Protein AF-A0A962CAL7-F1 (afdb_monomer)

Sequence (132 aa):
MLEWIAHHPAAAIFGMFVGFAVLEFLRGRFRSAQASSEDAPLEVSITLLFAALIYPGIVLVVGFLATHYTPGLAGSLAGLPTWAMIALLLVGDDLTQYAWHRASHSPLLWPLHRAHHSAPHMGIRVVYRNNF

Solvent-accessible surface area (backbone atoms only — not comparable to full-atom values): 7584 Å² total; per-residue (Å²): 109,71,68,58,39,74,78,34,50,68,61,50,51,51,50,50,54,52,50,51,49,51,53,33,46,79,68,67,57,70,62,49,93,70,54,58,88,62,52,61,63,49,51,52,51,35,51,48,46,38,66,72,44,51,54,52,48,50,54,52,52,52,49,51,50,38,62,72,78,44,52,89,56,68,69,72,68,72,81,55,56,69,70,55,54,50,48,45,44,65,50,54,50,48,46,49,52,50,50,48,55,58,52,28,72,33,88,86,37,26,72,36,38,47,52,40,75,64,50,67,56,94,51,87,68,46,84,66,33,53,44,132

Mean predicted aligned error: 4.54 Å

pLDDT: mean 91.1, std 4.73, range [70.5, 98.0]

Secondary structure (DSSP, 8-state):
-HHHHHH-HHHHHHHHHHHHHHHHHHTT-SS-TT--TTHHHHHHHHHHHIIIIIHHHHHHHHHHHHHHH-GGGTTTTTTS-HHHHHHHIIIIIHHHHHHHHHHHTSTTTHHHHHHHHT-SS--TTGGG----

Structure (mmCIF, N/CA/C/O backbone):
data_AF-A0A962CAL7-F1
#
_entry.id   AF-A0A962CAL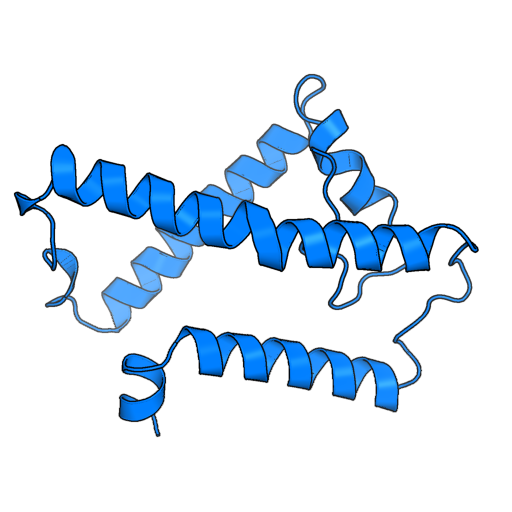7-F1
#
loop_
_atom_site.group_PDB
_atom_site.id
_atom_site.type_symbol
_atom_site.label_atom_id
_atom_site.label_alt_id
_atom_site.label_comp_id
_atom_site.label_asym_id
_atom_site.label_entity_id
_atom_site.label_seq_id
_atom_site.pdbx_PDB_ins_code
_atom_site.Cartn_x
_atom_site.Cartn_y
_atom_site.Cartn_z
_atom_site.occupancy
_atom_site.B_iso_or_equiv
_atom_site.auth_seq_id
_atom_site.auth_comp_id
_atom_site.auth_asym_id
_atom_site.auth_atom_id
_atom_site.pdbx_PDB_model_num
ATOM 1 N N . MET A 1 1 ? -20.585 -16.316 -3.013 1.00 73.25 1 MET A N 1
ATOM 2 C CA . MET A 1 1 ? -19.380 -15.622 -3.533 1.00 73.25 1 MET A CA 1
ATOM 3 C C . MET A 1 1 ? -18.834 -14.614 -2.528 1.00 73.25 1 MET A C 1
ATOM 5 O O . MET A 1 1 ? -17.710 -14.797 -2.094 1.00 73.25 1 MET A O 1
ATOM 9 N N . LEU A 1 2 ? -19.611 -13.605 -2.111 1.00 80.44 2 LEU A N 1
ATOM 10 C CA . LEU A 1 2 ? -19.155 -12.597 -1.136 1.00 80.44 2 LEU A CA 1
ATOM 11 C C . LEU A 1 2 ? -18.758 -13.194 0.224 1.00 80.44 2 LEU A C 1
ATOM 13 O O . LEU A 1 2 ? -17.722 -12.838 0.766 1.00 80.44 2 LEU A O 1
ATOM 17 N N . GLU A 1 3 ? -19.525 -14.162 0.723 1.00 85.88 3 GLU A N 1
ATOM 18 C CA . GLU A 1 3 ? -19.211 -14.889 1.962 1.00 85.88 3 GLU A CA 1
ATOM 19 C C . GLU A 1 3 ? -17.873 -15.642 1.880 1.00 85.88 3 GLU A C 1
ATOM 21 O O . GLU A 1 3 ? -17.046 -15.563 2.783 1.00 85.88 3 GLU A O 1
ATOM 26 N N . TRP A 1 4 ? -17.597 -16.297 0.747 1.00 91.81 4 TRP A N 1
ATOM 27 C CA . TRP A 1 4 ? -16.309 -16.958 0.534 1.00 91.81 4 TRP A CA 1
ATOM 28 C C . TRP A 1 4 ? -15.149 -15.957 0.563 1.00 91.81 4 TRP A C 1
ATOM 30 O O . TRP A 1 4 ? -14.141 -16.232 1.207 1.00 91.81 4 TRP A O 1
ATOM 40 N N . ILE A 1 5 ? -15.306 -14.792 -0.078 1.00 86.12 5 ILE A N 1
ATOM 41 C CA . ILE A 1 5 ? -14.298 -13.719 -0.071 1.00 86.12 5 ILE A CA 1
ATOM 42 C C . ILE A 1 5 ? -14.064 -13.213 1.355 1.00 86.12 5 ILE A C 1
ATOM 44 O O . ILE A 1 5 ? -12.916 -13.036 1.748 1.00 86.12 5 ILE A O 1
ATOM 48 N N . ALA A 1 6 ? -15.127 -13.031 2.143 1.00 80.81 6 ALA A N 1
ATOM 49 C CA . ALA A 1 6 ? -15.023 -12.583 3.530 1.00 80.81 6 ALA A CA 1
ATOM 50 C C . ALA A 1 6 ? -14.222 -13.561 4.410 1.00 80.81 6 ALA A C 1
ATOM 52 O O . ALA A 1 6 ? -13.484 -13.128 5.291 1.00 80.81 6 ALA A O 1
ATOM 53 N N . HIS A 1 7 ? -14.314 -14.867 4.141 1.00 87.31 7 HIS A N 1
ATOM 54 C CA . HIS A 1 7 ? -13.549 -15.895 4.856 1.00 87.31 7 HIS A CA 1
ATOM 55 C C . HIS A 1 7 ? -12.169 -16.194 4.249 1.00 87.31 7 HIS A C 1
ATOM 57 O O . HIS A 1 7 ? -11.324 -16.776 4.925 1.00 87.31 7 HIS A O 1
ATOM 63 N N . HIS A 1 8 ? -11.912 -15.783 3.004 1.00 89.19 8 HIS A N 1
ATOM 64 C CA . HIS A 1 8 ? -10.655 -16.043 2.292 1.00 89.19 8 HIS A CA 1
ATOM 65 C C . HIS A 1 8 ? -10.097 -14.785 1.597 1.00 89.19 8 HIS A C 1
ATOM 67 O O . HIS A 1 8 ? -9.759 -14.836 0.407 1.00 89.19 8 HIS A O 1
ATOM 73 N N . PRO A 1 9 ? -9.951 -13.645 2.301 1.00 86.00 9 PRO A N 1
ATOM 74 C CA . PRO A 1 9 ? -9.561 -12.382 1.673 1.00 86.00 9 PRO A CA 1
ATOM 75 C C . PRO A 1 9 ? -8.182 -12.467 1.005 1.00 86.00 9 PRO A C 1
ATOM 77 O O . PRO A 1 9 ? -7.999 -11.958 -0.097 1.00 86.00 9 PRO A O 1
ATOM 80 N N . ALA A 1 10 ? -7.234 -13.193 1.606 1.00 84.81 10 ALA A N 1
ATOM 81 C CA . ALA A 1 10 ? -5.908 -13.406 1.027 1.00 84.81 10 ALA A CA 1
ATOM 82 C C . ALA A 1 10 ? -5.962 -14.146 -0.323 1.00 84.81 10 ALA A C 1
ATOM 84 O O . ALA A 1 10 ? -5.253 -13.776 -1.256 1.00 84.81 10 ALA A O 1
ATOM 85 N N . ALA A 1 11 ? -6.833 -15.153 -0.457 1.00 89.56 11 ALA A N 1
ATOM 86 C CA . ALA A 1 11 ? -6.999 -15.890 -1.708 1.00 89.56 11 ALA A CA 1
ATOM 87 C C . ALA A 1 11 ? -7.647 -15.018 -2.794 1.00 89.56 11 ALA A C 1
ATOM 89 O O . ALA A 1 11 ? -7.231 -15.068 -3.952 1.00 89.56 11 ALA A O 1
ATOM 90 N N . ALA A 1 12 ? -8.621 -14.180 -2.421 1.00 90.88 12 ALA A N 1
ATOM 91 C CA . ALA A 1 12 ? -9.235 -13.219 -3.334 1.00 90.88 12 ALA A CA 1
ATOM 92 C C . ALA A 1 12 ? -8.215 -12.182 -3.842 1.00 90.88 12 ALA A C 1
ATOM 94 O O . ALA A 1 12 ? -8.118 -11.950 -5.047 1.00 90.88 12 ALA A O 1
ATOM 95 N N . ILE A 1 13 ? -7.407 -11.615 -2.940 1.00 88.25 13 ILE A N 1
ATOM 96 C CA . ILE A 1 13 ? -6.342 -10.660 -3.277 1.00 88.25 13 ILE A CA 1
ATOM 97 C C . ILE A 1 13 ? -5.286 -11.324 -4.169 1.00 88.25 13 ILE A C 1
ATOM 99 O O . ILE A 1 13 ? -4.922 -10.772 -5.206 1.00 88.25 13 ILE A O 1
ATOM 103 N N . PHE A 1 14 ? -4.830 -12.530 -3.823 1.00 88.19 14 PHE A N 1
ATOM 104 C CA . PHE A 1 14 ? -3.878 -13.281 -4.643 1.00 88.19 14 PHE A CA 1
ATOM 105 C C . PHE A 1 14 ? -4.419 -13.535 -6.056 1.00 88.19 14 PHE A C 1
ATOM 107 O O . PHE A 1 14 ? -3.731 -13.264 -7.040 1.00 88.19 14 PHE A O 1
ATOM 114 N N . GLY A 1 15 ? -5.673 -13.982 -6.168 1.00 93.25 15 GLY A N 1
ATOM 115 C CA . GLY A 1 15 ? -6.340 -14.184 -7.454 1.00 93.25 15 GLY A CA 1
ATOM 116 C C . GLY A 1 15 ? -6.418 -12.904 -8.289 1.00 93.25 15 GLY A C 1
ATOM 117 O O . GLY A 1 15 ? -6.185 -12.949 -9.495 1.00 93.25 15 GLY A O 1
ATOM 118 N N . MET A 1 16 ? -6.668 -11.754 -7.656 1.00 92.50 16 MET A N 1
ATOM 119 C CA . MET A 1 16 ? -6.649 -10.446 -8.315 1.00 92.50 16 MET A CA 1
ATOM 120 C C . MET A 1 16 ? -5.260 -10.110 -8.882 1.00 92.50 16 MET A C 1
ATOM 122 O O . MET A 1 16 ? -5.157 -9.750 -10.056 1.00 92.50 16 MET A O 1
ATOM 126 N N . PHE A 1 17 ? -4.190 -10.272 -8.096 1.00 89.94 17 PHE A N 1
ATOM 127 C CA . PHE A 1 17 ? -2.815 -10.040 -8.563 1.00 89.94 17 PHE A CA 1
ATOM 128 C C . PHE A 1 17 ? -2.433 -10.969 -9.721 1.00 89.94 17 PHE A C 1
ATOM 130 O O . PHE A 1 17 ? -1.896 -10.504 -10.728 1.00 89.94 17 PHE A O 1
ATOM 137 N N . VAL A 1 18 ? -2.754 -12.264 -9.617 1.00 92.38 18 VAL A N 1
ATOM 138 C CA . VAL A 1 18 ? -2.523 -13.239 -10.695 1.00 92.38 18 VAL A CA 1
ATOM 139 C C . VAL A 1 18 ? -3.317 -12.862 -11.944 1.00 92.38 18 VAL A C 1
ATOM 141 O O . VAL A 1 18 ? -2.766 -12.877 -13.041 1.00 92.38 18 VAL A O 1
ATOM 144 N N . GLY A 1 19 ? -4.582 -12.468 -11.791 1.00 95.69 19 GLY A N 1
ATOM 145 C CA . GLY A 1 19 ? -5.429 -12.022 -12.894 1.00 95.69 19 GLY A CA 1
ATOM 146 C C . GLY A 1 19 ? -4.820 -10.841 -13.649 1.00 95.69 19 GLY A C 1
ATOM 147 O O . GLY A 1 19 ? -4.678 -10.903 -14.870 1.00 95.69 19 GLY A O 1
ATOM 148 N N . PHE A 1 20 ? -4.387 -9.794 -12.941 1.00 93.50 20 PHE A N 1
ATOM 149 C CA . PHE A 1 20 ? -3.724 -8.649 -13.571 1.00 93.50 20 PHE A CA 1
ATOM 150 C C . PHE A 1 20 ? -2.387 -9.021 -14.216 1.00 93.50 20 PHE A C 1
ATOM 152 O O . PHE A 1 20 ? -2.126 -8.588 -15.336 1.00 93.50 20 PHE A O 1
ATOM 159 N N . ALA A 1 21 ? -1.578 -9.870 -13.57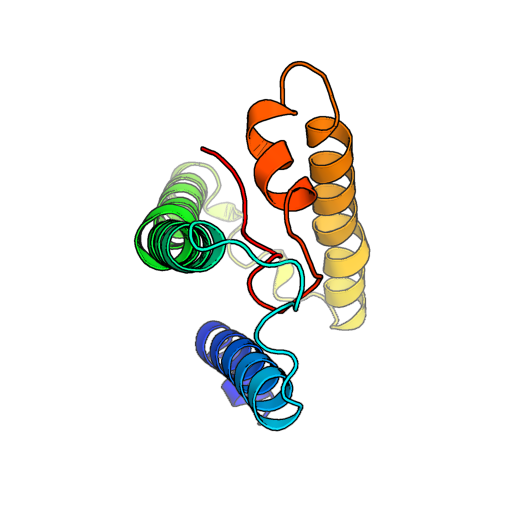7 1.00 91.50 21 ALA A N 1
ATOM 160 C CA . ALA A 1 21 ? -0.321 -10.349 -14.149 1.00 91.50 21 ALA A CA 1
ATOM 161 C C . ALA A 1 21 ? -0.538 -11.129 -15.458 1.00 91.50 21 ALA A C 1
ATOM 163 O O . ALA A 1 21 ? 0.160 -10.891 -16.445 1.00 91.50 21 ALA A O 1
ATOM 164 N N . VAL A 1 22 ? -1.538 -12.018 -15.497 1.00 95.31 22 VAL A N 1
ATOM 165 C CA . VAL A 1 22 ? -1.924 -12.760 -16.706 1.00 95.31 22 VAL A CA 1
ATOM 166 C C . VAL A 1 22 ? -2.418 -11.805 -17.789 1.00 95.31 22 VAL A C 1
ATOM 168 O O . VAL A 1 22 ? -1.993 -11.919 -18.935 1.00 95.31 22 VAL A O 1
ATOM 171 N N . LEU A 1 23 ? -3.267 -10.830 -17.454 1.00 95.75 23 LEU A N 1
ATOM 172 C CA . LEU A 1 23 ? -3.745 -9.838 -18.421 1.00 95.75 23 LEU A CA 1
ATOM 173 C C . LEU A 1 23 ? -2.599 -8.998 -19.002 1.00 95.75 23 LEU A C 1
ATOM 175 O O . LEU A 1 23 ? -2.564 -8.763 -20.210 1.00 95.75 23 LEU A O 1
ATOM 179 N N . GLU A 1 24 ? -1.652 -8.569 -18.170 1.00 93.75 24 GLU A N 1
ATOM 180 C CA . GLU A 1 24 ? -0.467 -7.818 -18.591 1.00 93.75 24 GLU A CA 1
ATOM 181 C C . GLU A 1 24 ? 0.424 -8.655 -19.527 1.00 93.75 24 GLU A C 1
ATOM 183 O O . GLU A 1 24 ? 0.886 -8.155 -20.557 1.00 93.75 24 GLU A O 1
ATOM 188 N N . PHE A 1 25 ? 0.588 -9.948 -19.229 1.00 93.06 25 PHE A N 1
ATOM 189 C CA . PHE A 1 25 ? 1.290 -10.911 -20.079 1.00 93.06 25 PHE A CA 1
ATOM 190 C C . PHE A 1 25 ? 0.594 -11.133 -21.425 1.00 93.06 25 PHE A C 1
ATOM 192 O O . PHE A 1 25 ? 1.222 -10.963 -22.469 1.00 93.06 25 PHE A O 1
ATOM 199 N N . LEU A 1 26 ? -0.708 -11.430 -21.424 1.00 96.25 26 LEU A N 1
ATOM 200 C CA . LEU A 1 26 ? -1.494 -11.652 -22.644 1.00 96.25 26 LEU A CA 1
ATOM 201 C C . LEU A 1 26 ? -1.544 -10.409 -23.546 1.00 96.25 26 LEU A C 1
ATOM 203 O O . LEU A 1 26 ? -1.676 -10.528 -24.760 1.00 96.25 26 LEU A O 1
ATOM 207 N N . ARG A 1 27 ? -1.416 -9.209 -22.969 1.00 94.62 27 ARG A N 1
ATOM 208 C CA . ARG A 1 27 ? -1.327 -7.936 -23.704 1.00 94.62 27 ARG A CA 1
ATOM 209 C C . ARG A 1 27 ? 0.086 -7.612 -24.200 1.00 94.62 27 ARG A C 1
ATOM 211 O O . ARG A 1 27 ? 0.263 -6.557 -24.805 1.00 94.62 27 ARG A O 1
ATOM 218 N N . GLY A 1 28 ? 1.079 -8.460 -23.924 1.00 90.69 28 GLY A N 1
ATOM 219 C CA . GLY A 1 28 ? 2.480 -8.223 -24.277 1.00 90.69 28 GLY A CA 1
ATOM 220 C C . GLY A 1 28 ? 3.109 -7.039 -23.536 1.00 90.69 28 GLY A C 1
ATOM 221 O O . GLY A 1 28 ? 4.090 -6.480 -24.010 1.00 90.69 28 GLY A O 1
ATOM 222 N N . ARG A 1 29 ? 2.539 -6.627 -22.394 1.00 88.56 29 ARG A N 1
ATOM 223 C CA . ARG A 1 29 ? 2.982 -5.458 -21.608 1.00 88.56 29 ARG A CA 1
ATOM 224 C C . ARG A 1 29 ? 3.817 -5.818 -20.385 1.00 88.56 29 ARG A C 1
ATOM 226 O O . ARG A 1 29 ? 4.250 -4.926 -19.672 1.00 88.56 29 ARG A O 1
ATOM 233 N N . PHE A 1 30 ? 4.064 -7.109 -20.170 1.00 85.88 30 PHE A N 1
ATOM 234 C CA . PHE A 1 30 ? 4.758 -7.609 -18.983 1.00 85.88 30 PHE A CA 1
ATOM 235 C C . PHE A 1 30 ? 6.221 -7.155 -18.882 1.00 85.88 30 PHE A C 1
ATOM 237 O O . PHE A 1 30 ? 6.811 -7.215 -17.805 1.00 85.88 30 PHE A O 1
ATOM 244 N N . ARG A 1 31 ? 6.826 -6.730 -19.998 1.00 84.44 31 ARG A N 1
ATOM 245 C CA . ARG A 1 31 ? 8.173 -6.151 -20.044 1.00 84.44 31 ARG A CA 1
ATOM 246 C C . ARG A 1 31 ? 8.155 -4.857 -20.846 1.00 84.44 31 ARG A C 1
ATOM 248 O O . ARG A 1 31 ? 7.501 -4.773 -21.883 1.00 84.44 31 ARG A O 1
ATOM 255 N N . SER A 1 32 ? 8.918 -3.880 -20.371 1.00 85.81 32 SER A N 1
ATOM 256 C CA . SER A 1 32 ? 9.157 -2.616 -21.064 1.00 85.81 32 SER A CA 1
ATOM 257 C C . SER A 1 32 ? 10.259 -2.743 -22.110 1.00 85.81 32 SER A C 1
ATOM 259 O O . SER A 1 32 ? 11.232 -3.465 -21.896 1.00 85.81 32 SER A O 1
ATOM 261 N N . ALA A 1 33 ? 10.157 -1.976 -23.198 1.00 87.31 33 ALA A N 1
ATOM 262 C CA . ALA A 1 33 ? 11.256 -1.809 -24.150 1.00 87.31 33 ALA A CA 1
ATOM 263 C C . ALA A 1 33 ? 12.453 -1.062 -23.531 1.00 87.31 33 ALA A C 1
ATOM 265 O O . ALA A 1 33 ? 13.574 -1.195 -24.007 1.00 87.31 33 ALA A O 1
ATOM 266 N N . GLN A 1 34 ? 12.217 -0.294 -22.464 1.00 89.00 34 GLN A N 1
ATOM 267 C CA . GLN A 1 34 ? 13.238 0.434 -21.711 1.00 89.00 34 GLN A CA 1
ATOM 268 C C . GLN A 1 34 ? 13.822 -0.386 -20.546 1.00 89.00 34 GLN A C 1
ATOM 270 O O . GLN A 1 34 ? 14.636 0.139 -19.792 1.00 89.00 34 GLN A O 1
ATOM 275 N N . ALA A 1 35 ? 13.399 -1.644 -20.364 1.00 87.75 35 ALA A N 1
ATOM 276 C CA . ALA A 1 35 ? 13.900 -2.482 -19.279 1.00 87.75 35 ALA A CA 1
ATOM 277 C C . ALA A 1 35 ? 15.347 -2.929 -19.516 1.00 87.75 35 ALA A C 1
ATOM 279 O O . ALA A 1 35 ? 15.721 -3.317 -20.625 1.00 87.75 35 ALA A O 1
ATOM 280 N N . SER A 1 36 ? 16.142 -2.927 -18.450 1.00 88.75 36 SER A N 1
ATOM 281 C CA . SER A 1 36 ? 17.500 -3.460 -18.440 1.00 88.75 36 SER A CA 1
ATOM 282 C C . SER A 1 36 ? 17.510 -4.949 -18.070 1.00 88.75 36 SER A C 1
ATOM 284 O O . SER A 1 36 ? 16.500 -5.542 -17.674 1.00 88.75 36 SER A O 1
ATOM 286 N N . SER A 1 37 ? 18.681 -5.582 -18.176 1.00 88.25 37 SER A N 1
ATOM 287 C CA . SER A 1 37 ? 18.894 -6.947 -17.681 1.00 88.25 37 SER A CA 1
ATOM 288 C C . SER A 1 37 ? 18.779 -7.065 -16.158 1.00 88.25 37 SER A C 1
ATOM 290 O O . SER A 1 37 ? 18.571 -8.167 -15.656 1.00 88.25 37 SER A O 1
ATOM 292 N N . GLU A 1 38 ? 18.903 -5.955 -15.427 1.00 88.00 38 GLU A N 1
ATOM 293 C CA . GLU A 1 38 ? 18.861 -5.916 -13.961 1.00 88.00 38 GLU A CA 1
ATOM 294 C C . GLU A 1 38 ? 17.430 -5.842 -13.413 1.00 88.00 38 GLU A C 1
ATOM 296 O O . GLU A 1 38 ? 17.180 -6.278 -12.291 1.00 88.00 38 GLU A O 1
ATOM 301 N N . ASP A 1 39 ? 16.467 -5.353 -14.202 1.00 87.94 39 ASP A N 1
ATOM 302 C CA . ASP A 1 39 ? 15.090 -5.159 -13.735 1.00 87.94 39 ASP A CA 1
ATOM 303 C C . ASP A 1 39 ? 14.406 -6.474 -13.350 1.00 87.94 39 ASP A C 1
ATOM 305 O O . ASP A 1 39 ? 13.786 -6.562 -12.296 1.00 87.94 39 ASP A O 1
ATOM 309 N N . ALA A 1 40 ? 14.540 -7.519 -14.170 1.00 86.94 40 ALA A N 1
ATOM 310 C CA . ALA A 1 40 ? 13.881 -8.798 -13.913 1.00 86.94 40 ALA A CA 1
ATOM 311 C C . ALA A 1 40 ? 14.357 -9.489 -12.614 1.00 86.94 40 ALA A C 1
ATOM 313 O O . ALA A 1 40 ? 13.502 -9.836 -11.794 1.00 86.94 40 ALA A O 1
ATOM 314 N N . PRO A 1 41 ? 15.671 -9.693 -12.370 1.00 89.12 41 PRO A N 1
ATOM 315 C CA . PRO A 1 41 ? 16.127 -10.285 -11.113 1.00 89.12 41 PRO A CA 1
ATOM 316 C C . PRO A 1 41 ? 15.810 -9.398 -9.902 1.00 89.12 41 PRO A C 1
ATOM 318 O O . PRO A 1 41 ? 15.472 -9.933 -8.844 1.00 89.12 41 PRO A O 1
ATOM 321 N N . LEU A 1 42 ? 15.855 -8.068 -10.045 1.00 88.62 42 LEU A N 1
ATOM 322 C CA . LEU A 1 42 ? 15.478 -7.135 -8.982 1.00 88.62 42 LEU A CA 1
ATOM 323 C C . LEU A 1 42 ? 13.991 -7.259 -8.621 1.00 88.62 42 LEU A C 1
ATOM 325 O O . LEU A 1 42 ? 13.652 -7.412 -7.449 1.00 88.62 42 LEU A O 1
ATOM 329 N N . GLU A 1 43 ? 13.107 -7.244 -9.619 1.00 89.06 43 GLU A N 1
ATOM 330 C CA . GLU A 1 43 ? 11.660 -7.383 -9.434 1.00 89.06 43 GLU A CA 1
ATOM 331 C C . GLU A 1 43 ? 11.305 -8.723 -8.785 1.00 89.06 43 GLU A C 1
ATOM 333 O O . GLU A 1 43 ? 10.503 -8.752 -7.851 1.00 89.06 43 GLU A O 1
ATOM 338 N N . VAL A 1 44 ? 11.928 -9.825 -9.218 1.00 87.94 44 VAL A N 1
ATOM 339 C CA . VAL A 1 44 ? 11.734 -11.149 -8.603 1.00 87.94 44 VAL A CA 1
ATOM 340 C C . VAL A 1 44 ? 12.207 -11.150 -7.151 1.00 87.94 44 VAL A C 1
ATOM 342 O O . VAL A 1 44 ? 11.461 -11.579 -6.273 1.00 87.94 44 VAL A O 1
ATOM 345 N N . SER A 1 45 ? 13.409 -10.638 -6.883 1.00 90.12 45 SER A N 1
ATOM 346 C CA . SER A 1 45 ? 13.992 -10.630 -5.536 1.00 90.12 45 SER A CA 1
ATOM 347 C C . SER A 1 45 ? 13.151 -9.812 -4.559 1.00 90.12 45 SER A C 1
ATOM 349 O O . SER A 1 45 ? 12.830 -10.297 -3.477 1.00 90.12 45 SER A O 1
ATOM 351 N N . ILE A 1 46 ? 12.728 -8.606 -4.952 1.00 89.50 46 ILE A N 1
ATOM 352 C CA . ILE A 1 46 ? 11.886 -7.746 -4.113 1.00 89.50 46 ILE A CA 1
ATOM 353 C C . ILE A 1 46 ? 10.496 -8.359 -3.920 1.00 89.50 46 ILE A C 1
ATOM 355 O O . ILE A 1 46 ? 9.984 -8.358 -2.803 1.00 89.50 46 ILE A O 1
ATOM 359 N N . THR A 1 47 ? 9.896 -8.928 -4.970 1.00 86.69 47 THR A N 1
ATOM 360 C CA . THR A 1 47 ? 8.582 -9.584 -4.860 1.00 86.69 47 THR A CA 1
ATOM 361 C C . THR A 1 47 ? 8.638 -10.764 -3.890 1.00 86.69 47 THR A C 1
ATOM 363 O O . THR A 1 47 ? 7.758 -10.902 -3.042 1.00 86.69 47 THR A O 1
ATOM 366 N N . LEU A 1 48 ? 9.682 -11.594 -3.972 1.00 88.44 48 LEU A N 1
ATOM 367 C CA . LEU A 1 48 ? 9.879 -12.721 -3.060 1.00 88.44 48 LEU A CA 1
ATOM 368 C C . LEU A 1 48 ? 10.160 -12.253 -1.632 1.00 88.44 48 LEU A C 1
ATOM 370 O O . LEU A 1 48 ? 9.554 -12.779 -0.704 1.00 88.44 48 LEU A O 1
ATOM 374 N N . LEU A 1 49 ? 11.019 -11.250 -1.444 1.00 89.75 49 LEU A N 1
ATOM 375 C CA . LEU A 1 49 ? 11.285 -10.662 -0.131 1.00 89.75 49 LEU A CA 1
ATOM 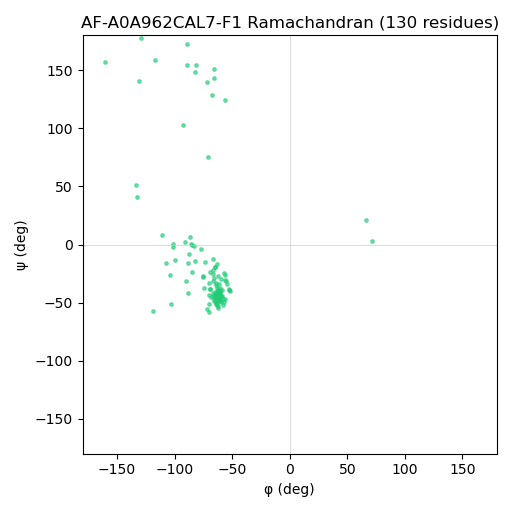376 C C . LEU A 1 49 ? 10.000 -10.112 0.500 1.00 89.75 49 LEU A C 1
ATOM 378 O O . LEU A 1 49 ? 9.722 -10.362 1.673 1.00 89.75 49 LEU A O 1
ATOM 382 N N . PHE A 1 50 ? 9.186 -9.410 -0.288 1.00 87.06 50 PHE A N 1
ATOM 383 C CA . PHE A 1 50 ? 7.907 -8.890 0.168 1.00 87.06 50 PHE A CA 1
ATOM 384 C C . PHE A 1 50 ? 6.947 -10.016 0.568 1.00 87.06 50 PHE A C 1
ATOM 386 O O . PHE A 1 50 ? 6.439 -10.020 1.689 1.00 87.06 50 PHE A O 1
ATOM 393 N N . ALA A 1 51 ? 6.732 -10.989 -0.320 1.00 85.75 51 ALA A N 1
ATOM 394 C CA . ALA A 1 51 ? 5.763 -12.061 -0.115 1.00 85.75 51 ALA A CA 1
ATOM 395 C C . ALA A 1 51 ? 6.173 -13.050 0.988 1.00 85.75 51 ALA A C 1
ATOM 397 O O . ALA A 1 51 ? 5.315 -13.518 1.733 1.00 85.75 51 ALA A O 1
ATOM 398 N N . ALA A 1 52 ? 7.462 -13.377 1.093 1.00 89.88 52 ALA A N 1
ATOM 399 C CA . ALA A 1 52 ? 7.958 -14.394 2.016 1.00 89.88 52 ALA A CA 1
ATOM 400 C C . ALA A 1 52 ? 8.335 -13.834 3.392 1.00 89.88 52 ALA A C 1
ATOM 402 O O . ALA A 1 52 ? 8.209 -14.552 4.381 1.00 89.88 52 ALA A O 1
ATOM 403 N N . LEU A 1 53 ? 8.801 -12.581 3.467 1.00 91.31 53 LEU A N 1
ATOM 404 C CA . LEU A 1 53 ? 9.324 -12.014 4.711 1.00 91.31 53 LEU A CA 1
ATOM 405 C C . LEU A 1 53 ? 8.536 -10.800 5.188 1.00 91.31 53 LEU A C 1
ATOM 407 O O . LEU A 1 53 ? 8.033 -10.814 6.307 1.00 91.31 53 LEU A O 1
ATOM 411 N N . ILE A 1 54 ? 8.418 -9.753 4.372 1.00 90.38 54 ILE A N 1
ATOM 412 C CA . ILE A 1 54 ? 7.898 -8.468 4.862 1.00 90.38 54 ILE A CA 1
ATOM 413 C C . ILE A 1 54 ? 6.412 -8.552 5.178 1.00 90.38 54 ILE A C 1
ATOM 415 O O . ILE A 1 54 ? 6.012 -8.200 6.284 1.00 90.38 54 ILE A O 1
ATOM 419 N N . TYR A 1 55 ? 5.590 -9.045 4.252 1.00 87.81 55 TYR A N 1
ATOM 420 C CA . TYR A 1 55 ? 4.152 -9.137 4.482 1.00 87.81 55 TYR A CA 1
ATOM 421 C C . TYR A 1 55 ? 3.809 -10.099 5.636 1.00 87.81 55 TYR A C 1
ATOM 423 O O . TYR A 1 55 ? 3.132 -9.663 6.572 1.00 87.81 55 TYR A O 1
ATOM 431 N N . PRO A 1 56 ? 4.321 -11.349 5.675 1.00 90.88 56 PRO A N 1
ATOM 432 C CA . PRO A 1 56 ? 4.096 -12.231 6.820 1.00 90.88 56 PRO A CA 1
ATOM 433 C C . PRO A 1 56 ? 4.653 -11.656 8.125 1.00 90.88 56 PRO A C 1
ATOM 435 O O . PRO A 1 56 ? 3.995 -11.739 9.158 1.00 90.88 56 PRO A O 1
ATOM 438 N N . GLY A 1 57 ? 5.833 -11.031 8.084 1.00 95.69 57 GLY A N 1
ATOM 439 C CA . GLY A 1 57 ? 6.458 -10.395 9.240 1.00 95.69 57 GLY A CA 1
ATOM 440 C C . GLY A 1 57 ? 5.596 -9.280 9.826 1.00 95.69 57 GLY A C 1
ATOM 441 O O . GLY A 1 57 ? 5.370 -9.264 11.033 1.00 95.69 57 GLY A O 1
ATOM 442 N N . ILE A 1 58 ? 5.042 -8.402 8.985 1.00 93.19 58 ILE A N 1
ATOM 443 C CA . ILE A 1 58 ? 4.103 -7.358 9.417 1.00 93.19 58 ILE A CA 1
ATOM 444 C C . ILE A 1 58 ? 2.865 -7.988 10.057 1.00 93.19 58 ILE A C 1
ATOM 446 O O . ILE A 1 58 ? 2.496 -7.591 11.159 1.00 93.19 58 ILE A O 1
ATOM 450 N N . VAL A 1 59 ? 2.245 -8.988 9.419 1.00 92.81 59 VAL A N 1
ATOM 451 C CA . VAL A 1 59 ? 1.044 -9.653 9.959 1.00 92.81 59 VAL A CA 1
ATOM 452 C C . VAL A 1 59 ? 1.326 -10.293 11.321 1.00 92.81 59 VAL A C 1
ATOM 454 O O . VAL A 1 59 ? 0.540 -10.122 12.252 1.00 92.81 59 VAL A O 1
ATOM 457 N N . LEU A 1 60 ? 2.458 -10.986 11.465 1.00 96.12 60 LEU A N 1
ATOM 458 C CA . LEU A 1 60 ? 2.856 -11.627 12.719 1.00 96.12 60 LEU A CA 1
ATOM 459 C C . LEU A 1 60 ? 3.151 -10.605 13.818 1.00 96.12 60 LEU A C 1
ATOM 461 O O . LEU A 1 60 ? 2.654 -10.754 14.931 1.00 96.12 60 LEU A O 1
ATOM 465 N N . VAL A 1 61 ? 3.928 -9.562 13.516 1.00 97.56 61 VAL A N 1
ATOM 466 C CA . VAL A 1 61 ? 4.290 -8.524 14.491 1.00 97.56 61 VAL A CA 1
ATOM 467 C C . VAL A 1 61 ? 3.057 -7.734 14.917 1.00 97.56 61 VAL A C 1
ATOM 469 O O . VAL A 1 61 ? 2.817 -7.588 16.112 1.00 97.56 61 VAL A O 1
ATOM 472 N N . VAL A 1 62 ? 2.239 -7.265 13.972 1.00 95.19 62 VAL A N 1
ATOM 473 C CA . VAL A 1 62 ? 1.007 -6.525 14.284 1.00 95.19 62 VAL A CA 1
ATOM 474 C C . VAL A 1 62 ? 0.033 -7.406 15.063 1.00 95.19 62 VAL A C 1
ATOM 476 O O . VAL A 1 62 ? -0.523 -6.949 16.059 1.00 95.19 62 VAL A O 1
ATOM 479 N N . GLY A 1 63 ? -0.133 -8.674 14.675 1.00 94.75 63 GLY A N 1
ATOM 480 C CA . GLY A 1 63 ? -0.963 -9.632 15.405 1.00 94.75 63 GLY A CA 1
ATOM 481 C C . GLY A 1 63 ? -0.478 -9.850 16.839 1.00 94.75 63 GLY A C 1
ATOM 482 O O . GLY A 1 63 ? -1.263 -9.748 17.783 1.00 94.75 63 GLY A O 1
ATOM 483 N N . PHE A 1 64 ? 0.823 -10.074 17.027 1.00 97.31 64 PHE A N 1
ATOM 484 C CA . PHE A 1 64 ? 1.433 -10.201 18.351 1.00 97.31 64 PHE A CA 1
ATOM 485 C C . PHE A 1 64 ? 1.187 -8.953 19.209 1.00 97.31 64 PHE A C 1
ATOM 487 O O . PHE A 1 64 ? 0.660 -9.058 20.315 1.00 97.31 64 PHE A O 1
ATOM 494 N N . LEU A 1 65 ? 1.493 -7.763 18.684 1.00 97.75 65 LEU A N 1
ATOM 495 C CA . LEU A 1 65 ? 1.306 -6.509 19.411 1.00 97.75 65 LEU A CA 1
ATOM 496 C C . LEU A 1 65 ? -0.169 -6.272 19.764 1.00 97.75 65 LEU A C 1
ATOM 498 O O . LEU A 1 65 ? -0.472 -5.917 20.900 1.00 97.75 65 LEU A O 1
ATOM 502 N N . ALA A 1 66 ? -1.091 -6.510 18.830 1.00 96.38 66 ALA A N 1
ATOM 503 C CA . ALA A 1 66 ? -2.520 -6.314 19.059 1.00 96.38 66 ALA A CA 1
ATOM 504 C C . ALA A 1 66 ? -3.068 -7.268 20.130 1.00 96.38 66 ALA A C 1
ATOM 506 O O . ALA A 1 66 ? -3.780 -6.845 21.037 1.00 96.38 66 ALA A O 1
ATOM 507 N N . THR A 1 67 ? -2.698 -8.550 20.069 1.00 96.62 67 THR A N 1
ATOM 508 C CA . THR A 1 67 ? -3.146 -9.544 21.060 1.00 96.62 67 THR A CA 1
ATOM 509 C C . THR A 1 67 ? -2.585 -9.288 22.458 1.00 96.62 67 THR A C 1
ATOM 511 O O . THR A 1 67 ? -3.264 -9.585 23.438 1.00 96.62 67 THR A O 1
ATOM 514 N N . HIS A 1 68 ? -1.382 -8.719 22.570 1.00 97.62 68 HIS A N 1
ATOM 515 C CA . HIS A 1 68 ? -0.748 -8.479 23.864 1.00 97.62 68 HIS A CA 1
ATOM 516 C C . HIS A 1 68 ? -1.123 -7.125 24.483 1.00 97.62 68 HIS A C 1
ATOM 518 O O . HIS A 1 68 ? -1.380 -7.050 25.682 1.00 97.62 68 HIS A O 1
ATOM 524 N N . TYR A 1 69 ? -1.176 -6.059 23.680 1.00 98.00 69 TYR A N 1
ATOM 525 C CA . TYR A 1 69 ? -1.339 -4.690 24.180 1.00 98.00 69 TYR A CA 1
ATOM 526 C C . TYR A 1 69 ? -2.744 -4.119 23.992 1.00 98.00 69 TYR A C 1
ATOM 528 O O . TYR A 1 69 ? -3.151 -3.250 24.762 1.00 98.00 69 TYR A O 1
ATOM 536 N N . THR A 1 70 ? -3.504 -4.584 22.999 1.00 97.00 70 THR A N 1
ATOM 537 C CA . THR A 1 70 ? -4.856 -4.076 22.713 1.00 97.00 70 THR A CA 1
ATOM 538 C C . THR A 1 70 ? -5.915 -5.173 22.508 1.00 97.00 70 THR A C 1
ATOM 540 O O . THR A 1 70 ? -6.810 -5.003 21.675 1.00 97.00 70 THR A O 1
ATOM 543 N N . PRO A 1 71 ? -5.923 -6.274 23.294 1.00 96.44 71 PRO A N 1
ATOM 544 C CA . PRO A 1 71 ? -6.849 -7.389 23.068 1.00 96.44 71 PRO A CA 1
ATOM 545 C C . PRO A 1 71 ? -8.327 -6.978 23.153 1.00 96.44 71 PRO A C 1
ATOM 547 O O . PRO A 1 71 ? -9.163 -7.536 22.448 1.00 96.44 71 PRO A O 1
ATOM 550 N N . GLY A 1 72 ? -8.655 -5.962 23.961 1.00 97.19 72 GLY A N 1
ATOM 551 C CA . GLY A 1 72 ? -10.019 -5.438 24.094 1.00 97.19 72 GLY A CA 1
ATOM 552 C C . GLY A 1 72 ? -10.572 -4.743 22.843 1.00 97.19 72 GLY A C 1
ATOM 553 O O . GLY A 1 72 ? -11.773 -4.501 22.775 1.00 97.19 72 GLY A O 1
ATOM 554 N N . LEU A 1 73 ? -9.732 -4.431 21.847 1.00 95.81 73 LEU A N 1
ATOM 555 C CA . LEU A 1 73 ? -10.171 -3.850 20.572 1.00 95.81 73 LEU A CA 1
ATOM 556 C C . LEU A 1 73 ? -10.554 -4.909 19.529 1.00 95.81 73 LEU A C 1
ATOM 558 O O . LEU A 1 73 ? -11.072 -4.549 18.466 1.00 95.81 73 LEU A O 1
ATOM 562 N N . ALA A 1 74 ? -10.312 -6.195 19.798 1.00 94.25 74 ALA A N 1
ATOM 563 C CA . ALA A 1 74 ? -10.626 -7.270 18.867 1.00 94.25 74 ALA A CA 1
ATOM 564 C C . ALA A 1 74 ? -12.117 -7.248 18.483 1.00 94.25 74 ALA A C 1
ATOM 566 O O . ALA A 1 74 ? -12.999 -7.261 19.337 1.00 94.25 74 ALA A O 1
ATOM 567 N N . GLY A 1 75 ? -12.401 -7.179 17.180 1.00 93.00 75 GLY A N 1
ATOM 568 C CA . GLY A 1 75 ? -13.771 -7.152 16.655 1.00 93.00 75 GLY A CA 1
ATOM 569 C C . GLY A 1 75 ? -14.550 -5.849 16.889 1.00 93.00 75 GLY A C 1
ATOM 570 O O . GLY A 1 75 ? -15.701 -5.770 16.471 1.00 93.00 75 GLY A O 1
ATOM 571 N N . SER A 1 76 ? -13.946 -4.808 17.477 1.00 94.94 76 SER A N 1
ATOM 572 C CA . SER A 1 76 ? -14.620 -3.528 17.783 1.00 94.94 76 SER A CA 1
ATOM 573 C C . SER A 1 76 ? -15.244 -2.826 16.567 1.00 94.94 76 SER A C 1
ATOM 575 O O . SER A 1 76 ? -16.207 -2.079 16.715 1.00 94.94 76 SER A O 1
ATOM 577 N N . LEU A 1 77 ? -14.736 -3.097 15.360 1.00 92.50 77 LEU A N 1
ATOM 578 C CA . LEU A 1 77 ? -15.239 -2.534 14.101 1.00 92.50 77 LEU A CA 1
ATOM 579 C C . LEU A 1 77 ? -16.136 -3.502 13.308 1.00 92.50 77 LEU A C 1
ATOM 581 O O . LEU A 1 77 ? -16.655 -3.129 12.258 1.00 92.50 77 LEU A O 1
ATOM 585 N N . ALA A 1 78 ? -16.342 -4.735 13.784 1.00 92.12 78 ALA A N 1
ATOM 586 C CA . ALA A 1 78 ? -17.045 -5.781 13.032 1.00 92.12 78 ALA A CA 1
ATOM 587 C C . ALA A 1 78 ? -18.536 -5.473 12.806 1.00 92.12 78 ALA A C 1
ATOM 589 O O . ALA A 1 78 ? -19.119 -5.950 11.838 1.00 92.12 78 ALA A O 1
ATOM 590 N N . GLY A 1 79 ? -19.143 -4.665 13.682 1.00 94.38 79 GLY A N 1
ATOM 591 C CA . GLY A 1 79 ? -20.547 -4.254 13.581 1.00 94.38 79 GLY A CA 1
ATOM 592 C C . GLY A 1 79 ? -20.798 -3.030 12.695 1.00 94.38 79 GLY A C 1
ATOM 593 O O . GLY A 1 79 ? -21.942 -2.586 12.599 1.00 94.38 79 GLY A O 1
ATOM 594 N N . LEU A 1 80 ? -19.762 -2.444 12.083 1.00 95.56 80 LEU A N 1
ATOM 595 C CA . LEU A 1 80 ? -19.943 -1.274 11.227 1.00 95.56 80 LEU A CA 1
ATOM 596 C C . LEU A 1 80 ? -20.755 -1.620 9.968 1.00 95.56 80 LEU A C 1
ATOM 598 O O . LEU A 1 80 ? -20.569 -2.686 9.379 1.00 95.56 80 LEU A O 1
ATOM 602 N N . PRO A 1 81 ? -21.626 -0.712 9.491 1.00 95.69 81 PRO A N 1
ATOM 603 C CA . PRO A 1 81 ? -22.251 -0.892 8.191 1.00 95.69 81 PRO A CA 1
ATOM 604 C C . PRO A 1 81 ? -21.190 -0.818 7.084 1.00 95.69 81 PRO A C 1
ATOM 606 O O . PRO A 1 81 ? -20.197 -0.096 7.200 1.00 95.69 81 PRO A O 1
ATOM 609 N N . THR A 1 82 ? -21.420 -1.514 5.969 1.00 90.44 82 THR A N 1
ATOM 610 C CA . THR A 1 82 ? -20.447 -1.635 4.867 1.00 90.44 82 THR A CA 1
ATOM 611 C C . THR A 1 82 ? -19.934 -0.286 4.359 1.00 90.44 82 THR A C 1
ATOM 613 O O . THR A 1 82 ? -18.745 -0.149 4.088 1.00 90.44 82 THR A O 1
ATOM 616 N N . TRP A 1 83 ? -20.790 0.737 4.275 1.00 95.06 83 TRP A N 1
ATOM 617 C CA . TRP A 1 83 ? -20.373 2.069 3.824 1.00 95.06 83 TRP A CA 1
ATOM 618 C C . TRP A 1 83 ? -19.356 2.725 4.771 1.00 95.06 83 TRP A C 1
ATOM 620 O O . TRP A 1 83 ? -18.464 3.430 4.306 1.00 95.06 83 TRP A O 1
ATOM 630 N N . ALA A 1 84 ? -19.442 2.467 6.081 1.00 95.38 84 ALA A N 1
ATOM 631 C CA . ALA A 1 84 ? -18.498 2.996 7.061 1.00 95.38 84 ALA A CA 1
ATOM 632 C C . ALA A 1 84 ? -17.157 2.257 6.988 1.00 95.38 84 ALA A C 1
ATOM 634 O O . ALA A 1 84 ? -16.109 2.888 7.076 1.00 95.38 84 ALA A O 1
ATOM 635 N N . MET A 1 85 ? -17.176 0.942 6.747 1.00 93.19 85 MET A N 1
ATOM 636 C CA . MET A 1 85 ? -15.956 0.173 6.470 1.00 93.19 85 MET A CA 1
ATOM 637 C C . MET A 1 85 ? -15.254 0.669 5.196 1.00 93.19 85 MET A C 1
ATOM 639 O O . MET A 1 85 ? -14.038 0.830 5.193 1.00 93.19 85 MET A O 1
ATOM 643 N N . ILE A 1 86 ? -16.014 0.980 4.137 1.00 91.94 86 ILE A N 1
ATOM 644 C CA . ILE A 1 86 ? -15.472 1.579 2.906 1.00 91.94 86 ILE A CA 1
ATOM 645 C C . ILE A 1 86 ? -14.890 2.968 3.187 1.00 91.94 86 ILE A C 1
ATOM 647 O O . ILE A 1 86 ? -13.794 3.269 2.731 1.00 91.94 86 ILE A O 1
ATOM 651 N N . ALA A 1 87 ? -15.578 3.814 3.956 1.00 94.12 87 ALA A N 1
ATOM 652 C CA . ALA A 1 87 ? -15.046 5.124 4.325 1.00 94.12 87 ALA A CA 1
ATOM 653 C C . ALA A 1 87 ? -13.751 5.007 5.149 1.00 94.12 87 ALA A C 1
ATOM 655 O O . ALA A 1 87 ? -12.811 5.760 4.912 1.00 94.12 87 ALA A O 1
ATOM 656 N N . LEU A 1 88 ? -13.667 4.042 6.072 1.00 94.38 88 LEU A N 1
ATOM 657 C CA . LEU A 1 88 ? -12.438 3.757 6.818 1.00 94.38 88 LEU A CA 1
ATOM 658 C C . LEU A 1 88 ? -11.301 3.288 5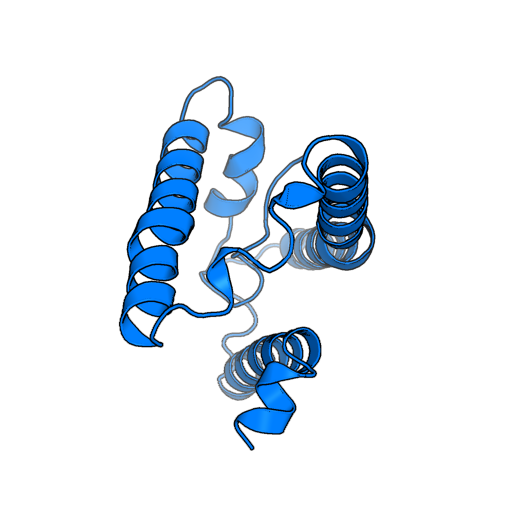.909 1.00 94.38 88 LEU A C 1
ATOM 660 O O . LEU A 1 88 ? -10.167 3.693 6.136 1.00 94.38 88 LEU A O 1
ATOM 664 N N . LEU A 1 89 ? -11.585 2.494 4.876 1.00 91.19 89 LEU A N 1
ATOM 665 C CA . LEU A 1 89 ? -10.594 2.135 3.860 1.00 91.19 89 LEU A CA 1
ATOM 666 C C . LEU A 1 89 ? -10.108 3.391 3.110 1.00 91.19 89 LEU A C 1
ATOM 668 O O . LEU A 1 89 ? -8.925 3.700 3.125 1.00 91.19 89 LEU A O 1
ATOM 672 N N . LEU A 1 90 ? -11.025 4.173 2.536 1.00 91.31 90 LEU A N 1
ATOM 673 C CA . LEU A 1 90 ? -10.690 5.340 1.704 1.00 91.31 90 LEU A CA 1
ATOM 674 C C . LEU A 1 90 ? -10.070 6.517 2.470 1.00 91.31 90 LEU A C 1
ATOM 676 O O . LEU A 1 90 ? -9.432 7.381 1.876 1.00 91.31 90 LEU A O 1
ATOM 680 N N . VAL A 1 91 ? -10.309 6.620 3.774 1.00 92.94 91 VAL A N 1
ATOM 681 C CA . VAL A 1 91 ? -9.747 7.699 4.595 1.00 92.94 91 VAL A CA 1
ATOM 682 C C . VAL A 1 91 ? -8.579 7.181 5.413 1.00 92.94 91 VAL A C 1
ATOM 684 O O . VAL A 1 91 ? -7.515 7.782 5.399 1.00 92.94 91 VAL A O 1
ATOM 687 N N . GLY A 1 92 ? -8.761 6.081 6.136 1.00 92.12 92 GLY A N 1
ATOM 688 C CA . GLY A 1 92 ? -7.728 5.527 7.001 1.00 92.12 92 GLY A CA 1
ATOM 689 C C . GLY A 1 92 ? -6.583 4.923 6.200 1.00 92.12 92 GLY A C 1
ATOM 690 O O . GLY A 1 92 ? -5.444 5.357 6.357 1.00 92.12 92 GLY A O 1
ATOM 691 N N . ASP A 1 93 ? -6.875 3.953 5.336 1.00 90.19 93 ASP A N 1
ATOM 692 C CA . ASP A 1 93 ? -5.840 3.223 4.595 1.00 90.19 93 ASP A CA 1
ATOM 693 C C . ASP A 1 93 ? -5.214 4.107 3.505 1.00 90.19 93 ASP A C 1
ATOM 695 O O . ASP A 1 93 ? -4.014 4.390 3.547 1.00 90.19 93 ASP A O 1
ATOM 699 N N . ASP A 1 94 ? -6.040 4.665 2.616 1.00 92.94 94 ASP A N 1
ATOM 700 C CA . ASP A 1 94 ? -5.581 5.468 1.474 1.00 92.94 94 ASP A CA 1
ATOM 701 C C . ASP A 1 94 ? -4.803 6.724 1.905 1.00 92.94 94 ASP A C 1
ATOM 703 O O . ASP A 1 94 ? -3.738 7.009 1.347 1.00 92.94 94 ASP A O 1
ATOM 707 N N . LEU A 1 95 ? -5.270 7.490 2.908 1.00 94.50 95 LEU A N 1
ATOM 708 C CA . LEU A 1 95 ? -4.514 8.673 3.353 1.00 94.50 95 LEU A CA 1
ATOM 709 C C . LEU A 1 95 ? -3.228 8.285 4.077 1.00 94.50 95 LEU A C 1
ATOM 711 O O . LEU A 1 95 ? -2.239 9.009 3.948 1.00 94.50 95 LEU A O 1
ATOM 715 N N . THR A 1 96 ? -3.203 7.164 4.805 1.00 93.56 96 THR A N 1
ATOM 716 C CA . THR A 1 96 ? -1.965 6.672 5.428 1.00 93.56 96 THR A CA 1
ATOM 717 C C . THR A 1 96 ? -0.959 6.275 4.355 1.00 93.56 96 THR A C 1
ATOM 719 O O . THR A 1 96 ? 0.205 6.674 4.429 1.00 93.56 96 THR A O 1
ATOM 722 N N . GLN A 1 97 ? -1.402 5.579 3.306 1.00 91.81 97 GLN A N 1
ATOM 723 C CA . GLN A 1 97 ? -0.552 5.224 2.174 1.00 91.81 97 GLN A CA 1
ATOM 724 C C . GLN A 1 97 ? -0.063 6.465 1.417 1.00 91.81 97 GLN A C 1
ATOM 726 O O . GLN A 1 97 ? 1.120 6.563 1.085 1.00 91.81 97 GLN A O 1
ATOM 731 N N . TYR A 1 98 ? -0.937 7.444 1.184 1.00 94.44 98 TYR A N 1
ATOM 732 C CA . TYR A 1 98 ? -0.576 8.717 0.563 1.00 94.44 98 TYR A CA 1
ATOM 733 C C . TYR A 1 98 ? 0.444 9.497 1.400 1.00 94.44 98 TYR A C 1
ATOM 735 O O . TYR A 1 98 ? 1.441 9.993 0.868 1.00 94.44 98 TYR A O 1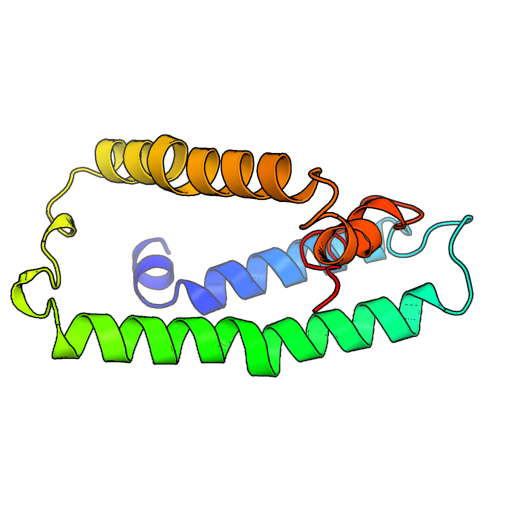
ATOM 743 N N . ALA A 1 99 ? 0.226 9.593 2.712 1.00 95.81 99 ALA A N 1
ATOM 744 C CA . ALA A 1 99 ? 1.141 10.259 3.628 1.00 95.81 99 ALA A CA 1
ATOM 745 C C . ALA A 1 99 ? 2.500 9.553 3.662 1.00 95.81 99 ALA A C 1
ATOM 747 O O . ALA A 1 99 ? 3.527 10.227 3.583 1.00 95.81 99 ALA A O 1
ATOM 748 N N . TRP A 1 100 ? 2.513 8.216 3.703 1.00 94.19 100 TRP A N 1
ATOM 74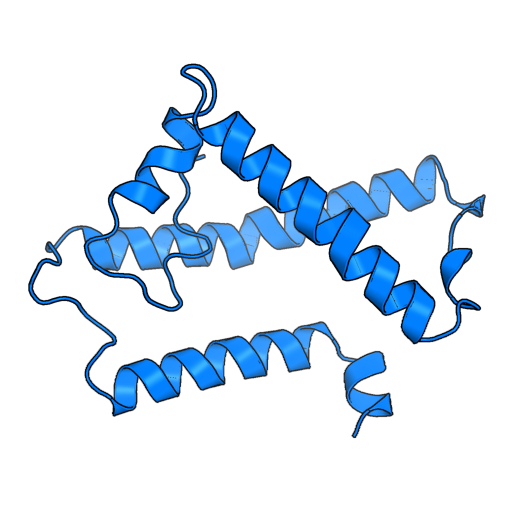9 C CA . TRP A 1 100 ? 3.740 7.426 3.622 1.00 94.19 100 TRP A CA 1
ATOM 750 C C . TRP A 1 100 ? 4.485 7.687 2.316 1.00 94.19 100 TRP A C 1
ATOM 752 O O . TRP A 1 100 ? 5.656 8.045 2.353 1.00 94.19 100 TRP A O 1
ATOM 762 N N . HIS A 1 101 ? 3.802 7.626 1.171 1.00 94.00 101 HIS A N 1
ATOM 763 C CA . HIS A 1 101 ? 4.400 7.936 -0.126 1.00 94.00 101 HIS A CA 1
ATOM 764 C C . HIS A 1 101 ? 5.009 9.347 -0.128 1.00 94.00 101 HIS A C 1
ATOM 766 O O . HIS A 1 101 ? 6.167 9.522 -0.503 1.00 94.00 101 HIS A O 1
ATOM 772 N N . ARG A 1 102 ? 4.294 10.365 0.364 1.00 96.44 102 ARG A N 1
ATOM 773 C CA . ARG A 1 102 ? 4.853 11.722 0.480 1.00 96.44 102 ARG A CA 1
ATOM 774 C C . ARG A 1 102 ? 6.072 11.788 1.394 1.00 96.44 102 ARG A C 1
ATOM 776 O O . ARG A 1 102 ? 7.051 12.439 1.039 1.00 96.44 102 ARG A O 1
ATOM 783 N N . ALA A 1 103 ? 6.028 11.133 2.550 1.00 97.00 103 ALA A N 1
ATOM 784 C CA . ALA A 1 103 ? 7.155 11.081 3.473 1.00 97.00 103 ALA A CA 1
ATOM 785 C C . ALA A 1 103 ? 8.366 10.392 2.827 1.00 97.00 103 ALA A C 1
ATOM 787 O O . ALA A 1 103 ? 9.496 10.857 2.979 1.00 97.00 103 ALA A O 1
ATOM 788 N N . SER A 1 104 ? 8.132 9.348 2.034 1.00 96.00 104 SER A N 1
ATOM 789 C CA . SER A 1 104 ? 9.137 8.637 1.248 1.00 96.00 104 SER A CA 1
ATOM 790 C C . SER A 1 104 ? 9.817 9.489 0.171 1.00 96.00 104 SER A C 1
ATOM 792 O O . SER A 1 104 ? 10.895 9.125 -0.281 1.00 96.00 104 SER A O 1
ATOM 794 N N . HIS A 1 105 ? 9.256 10.641 -0.204 1.00 96.50 105 HIS A N 1
ATOM 795 C CA . HIS A 1 105 ? 9.916 11.641 -1.060 1.00 96.50 105 HIS A CA 1
ATOM 796 C C . HIS A 1 105 ? 10.785 12.646 -0.287 1.00 96.50 105 HIS A C 1
ATOM 798 O O . HIS A 1 105 ? 11.305 13.598 -0.866 1.00 96.50 105 HIS A O 1
ATOM 804 N N . SER A 1 106 ? 10.968 12.461 1.021 1.00 97.44 106 SER A N 1
ATOM 805 C CA . SER A 1 106 ? 11.930 13.242 1.806 1.00 97.44 106 SER A CA 1
ATOM 806 C C . SER A 1 106 ? 13.360 12.700 1.651 1.00 97.44 106 SER A C 1
ATOM 808 O O . SER A 1 106 ? 13.530 11.502 1.427 1.00 97.44 106 SER A O 1
ATOM 810 N N . PRO A 1 107 ? 14.413 13.521 1.844 1.00 96.88 107 PRO A N 1
ATOM 811 C CA . PR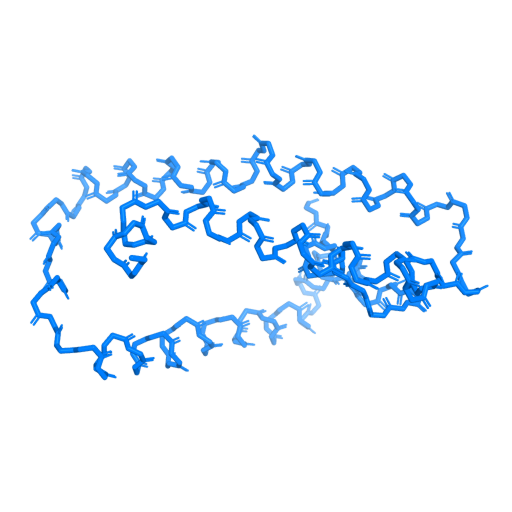O A 1 107 ? 15.802 13.066 1.717 1.00 96.88 107 PRO A CA 1
ATOM 812 C C . PRO A 1 107 ? 16.156 11.851 2.586 1.00 96.88 107 PRO A C 1
ATOM 814 O O . PRO A 1 107 ? 16.949 11.012 2.169 1.00 96.88 107 PRO A O 1
ATOM 817 N N . LEU A 1 108 ? 15.554 11.746 3.777 1.00 96.12 108 LEU A N 1
ATOM 818 C CA . LEU A 1 108 ? 15.794 10.643 4.707 1.00 96.12 108 LEU A CA 1
ATOM 819 C C . LEU A 1 108 ? 15.216 9.318 4.196 1.00 96.12 108 LEU A C 1
ATOM 821 O O . LEU A 1 108 ? 15.861 8.281 4.313 1.00 96.12 108 LEU A O 1
ATOM 825 N N . LEU A 1 109 ? 13.998 9.351 3.652 1.00 95.69 109 LEU A N 1
ATOM 826 C CA . LEU A 1 109 ? 13.252 8.145 3.281 1.00 95.69 109 LEU A CA 1
ATOM 827 C C . LEU A 1 109 ? 13.333 7.820 1.784 1.00 95.69 109 LEU A C 1
ATOM 829 O O . LEU A 1 109 ? 13.026 6.697 1.387 1.00 95.69 109 LEU A O 1
ATOM 833 N N . TRP A 1 110 ? 13.810 8.751 0.956 1.00 95.38 110 TRP A N 1
ATOM 834 C CA . TRP A 1 110 ? 14.009 8.556 -0.479 1.00 95.38 110 TRP A CA 1
ATOM 835 C C . TRP A 1 110 ? 14.816 7.304 -0.840 1.00 95.38 110 TRP A C 1
ATOM 837 O O . TRP A 1 110 ? 14.425 6.613 -1.787 1.00 95.38 110 TRP A O 1
ATOM 847 N N . PRO A 1 111 ? 15.887 6.930 -0.107 1.00 94.25 111 PRO A N 1
ATOM 848 C CA . PRO A 1 111 ? 16.605 5.696 -0.389 1.00 94.25 111 PRO A CA 1
ATOM 849 C C . PRO A 1 111 ? 15.715 4.452 -0.394 1.00 94.25 111 PRO A C 1
ATOM 851 O O . PRO A 1 111 ? 15.984 3.570 -1.200 1.00 94.25 111 PRO A O 1
ATOM 854 N N . LEU A 1 112 ? 14.643 4.411 0.409 1.00 90.25 112 LEU A N 1
ATOM 855 C CA . LEU A 1 112 ? 13.681 3.302 0.470 1.00 90.25 112 LEU A CA 1
ATOM 856 C C . LEU A 1 112 ? 12.726 3.283 -0.734 1.00 90.25 112 LEU A C 1
ATOM 858 O O . LEU A 1 112 ? 12.252 2.232 -1.151 1.00 90.25 112 LEU A O 1
ATOM 862 N N . HIS A 1 113 ? 12.460 4.441 -1.336 1.00 93.12 113 HIS A N 1
ATOM 863 C CA . HIS A 1 113 ? 11.424 4.597 -2.358 1.00 93.12 113 HIS A CA 1
ATOM 864 C C . HIS A 1 113 ? 11.962 4.790 -3.777 1.00 93.12 113 HIS A C 1
ATOM 866 O O . HIS A 1 113 ? 11.255 4.572 -4.756 1.00 93.12 113 HIS A O 1
ATOM 872 N N . ARG A 1 114 ? 13.243 5.129 -3.930 1.00 92.25 114 ARG A N 1
ATOM 873 C CA . ARG A 1 114 ? 13.867 5.361 -5.241 1.00 92.25 114 ARG A CA 1
ATOM 874 C C . ARG A 1 114 ? 13.754 4.178 -6.211 1.00 92.25 114 ARG A C 1
ATOM 876 O O . ARG A 1 114 ? 13.705 4.415 -7.411 1.00 92.25 114 ARG A O 1
ATOM 883 N N . ALA A 1 115 ? 13.713 2.931 -5.725 1.00 90.56 115 ALA A N 1
ATOM 884 C CA . ALA A 1 115 ? 13.553 1.755 -6.588 1.00 90.56 115 ALA A CA 1
ATOM 885 C C . ALA A 1 115 ? 12.187 1.715 -7.280 1.00 90.56 115 ALA A C 1
ATOM 887 O O . ALA A 1 115 ? 12.089 1.218 -8.400 1.00 90.56 115 ALA A O 1
ATOM 888 N N . HIS A 1 116 ? 11.159 2.287 -6.652 1.00 91.75 116 HIS A N 1
ATOM 889 C CA . HIS A 1 116 ? 9.837 2.427 -7.246 1.00 91.75 116 HIS A CA 1
ATOM 890 C C . HIS A 1 116 ? 9.894 3.421 -8.410 1.00 91.75 116 HIS A C 1
ATOM 892 O O . HIS A 1 116 ? 9.429 3.129 -9.508 1.00 91.75 116 HIS A O 1
ATOM 898 N N . HIS A 1 117 ? 10.565 4.559 -8.201 1.00 92.50 117 HIS A N 1
ATOM 899 C CA . HIS A 1 117 ? 10.750 5.600 -9.222 1.00 92.50 117 HIS A CA 1
ATOM 900 C C . HIS A 1 117 ? 11.748 5.241 -10.322 1.00 92.50 117 HIS A C 1
ATOM 902 O O . HIS A 1 117 ? 11.762 5.891 -11.362 1.00 92.50 117 HIS A O 1
ATOM 908 N N . SER A 1 118 ? 12.578 4.214 -10.128 1.00 90.44 118 SER A N 1
ATOM 909 C CA . SER A 1 118 ? 13.504 3.740 -11.160 1.00 90.44 118 SER A CA 1
ATOM 910 C C . SER A 1 118 ? 12.864 2.744 -12.132 1.00 90.44 118 SER A C 1
ATOM 912 O O . SER A 1 118 ? 13.561 2.232 -13.006 1.00 90.44 118 SER A O 1
ATOM 914 N N . ALA A 1 119 ? 11.585 2.396 -11.958 1.00 88.94 119 ALA A N 1
ATOM 915 C CA . ALA A 1 119 ? 10.919 1.433 -12.823 1.00 88.94 119 ALA A CA 1
ATOM 916 C C . ALA A 1 119 ? 10.743 1.998 -14.250 1.00 88.94 119 ALA A C 1
ATOM 918 O O . ALA A 1 119 ? 10.179 3.080 -14.419 1.00 88.94 119 ALA A O 1
ATOM 919 N N . PRO A 1 120 ? 11.147 1.264 -15.304 1.00 88.06 120 PRO A N 1
ATOM 920 C CA . PRO A 1 120 ? 11.071 1.737 -16.693 1.00 88.06 120 PRO A CA 1
ATOM 921 C C . PRO A 1 120 ? 9.652 1.676 -17.288 1.00 88.06 120 PRO A C 1
ATOM 923 O O . PRO A 1 120 ? 9.441 2.032 -18.446 1.00 88.06 120 PRO A O 1
ATOM 926 N N . HIS A 1 121 ? 8.685 1.141 -16.540 1.00 87.94 121 HIS A N 1
ATOM 927 C CA . HIS A 1 121 ? 7.270 1.055 -16.897 1.00 87.94 121 HIS A CA 1
ATOM 928 C C . HIS A 1 121 ? 6.432 0.838 -15.640 1.00 87.94 121 HIS A C 1
ATOM 930 O O . HIS A 1 121 ? 6.933 0.297 -14.660 1.00 87.94 121 HIS A O 1
ATOM 936 N N . MET A 1 122 ? 5.150 1.200 -15.702 1.00 88.81 122 MET A N 1
ATOM 937 C CA . MET A 1 122 ? 4.172 0.924 -14.648 1.00 88.81 122 MET A CA 1
ATOM 938 C C . MET A 1 122 ? 3.459 -0.401 -14.935 1.00 88.81 122 MET A C 1
ATOM 940 O O . MET A 1 122 ? 2.580 -0.457 -15.795 1.00 88.81 122 MET A O 1
ATOM 944 N N . GLY A 1 123 ? 3.847 -1.454 -14.218 1.00 88.69 123 GLY A N 1
ATOM 945 C CA . GLY A 1 123 ? 3.225 -2.783 -14.269 1.00 88.69 123 GLY A CA 1
ATOM 946 C C . GLY A 1 123 ? 2.882 -3.306 -12.873 1.00 88.69 123 GLY A C 1
ATOM 947 O O . GLY A 1 123 ? 3.206 -2.673 -11.863 1.00 88.69 123 GLY A O 1
ATOM 948 N N . ILE A 1 124 ? 2.266 -4.488 -12.796 1.00 87.50 124 ILE A N 1
ATOM 949 C CA . ILE A 1 124 ? 1.784 -5.088 -11.537 1.00 87.50 124 ILE A CA 1
ATOM 950 C C . ILE A 1 124 ? 2.885 -5.257 -10.473 1.00 87.50 124 ILE A C 1
ATOM 952 O O . ILE A 1 124 ? 2.612 -5.240 -9.275 1.00 87.50 124 ILE A O 1
ATOM 956 N N . ARG A 1 125 ? 4.146 -5.374 -10.902 1.00 85.69 125 ARG A N 1
ATOM 957 C CA . ARG A 1 125 ? 5.314 -5.612 -10.035 1.00 85.69 125 ARG A CA 1
ATOM 958 C C . ARG A 1 125 ? 5.871 -4.339 -9.386 1.00 85.69 125 ARG A C 1
ATOM 960 O O . ARG A 1 125 ? 6.636 -4.422 -8.431 1.00 85.69 125 ARG A O 1
ATOM 967 N N . VAL A 1 126 ? 5.477 -3.158 -9.864 1.00 87.94 126 VAL A N 1
ATOM 968 C CA . VAL A 1 126 ? 6.032 -1.870 -9.404 1.00 87.94 126 VAL A CA 1
ATOM 969 C C . VAL A 1 126 ? 5.497 -1.459 -8.032 1.00 87.94 126 VAL A C 1
ATOM 971 O O . VAL A 1 126 ? 6.195 -0.773 -7.285 1.00 87.94 126 VAL A O 1
ATOM 974 N N . VAL A 1 127 ? 4.292 -1.916 -7.671 1.00 80.94 127 VAL A N 1
ATOM 975 C CA . VAL A 1 127 ? 3.615 -1.577 -6.404 1.00 80.94 127 VAL A CA 1
ATOM 976 C C . VAL A 1 127 ? 4.501 -1.839 -5.183 1.00 80.94 127 VAL A C 1
ATOM 978 O O . VAL A 1 127 ? 4.529 -1.023 -4.266 1.00 80.94 127 VAL A O 1
ATOM 981 N N . TYR A 1 128 ? 5.268 -2.932 -5.193 1.00 80.81 128 TYR A N 1
ATOM 982 C CA . TYR A 1 128 ? 6.125 -3.318 -4.069 1.00 80.81 128 TYR A CA 1
ATOM 983 C C . TYR A 1 128 ? 7.622 -3.191 -4.361 1.00 80.81 128 TYR A C 1
ATOM 985 O O . TYR A 1 128 ? 8.422 -3.598 -3.523 1.00 80.81 128 TYR A O 1
ATOM 993 N N . ARG A 1 129 ? 8.017 -2.599 -5.501 1.00 86.88 129 ARG A N 1
ATOM 994 C CA . ARG A 1 129 ? 9.42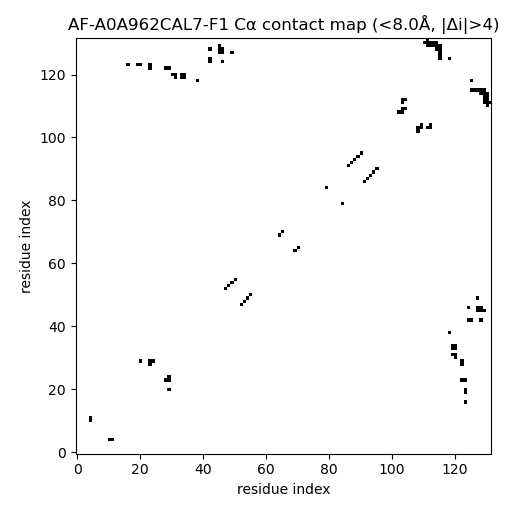2 -2.358 -5.877 1.00 86.88 129 ARG A CA 1
ATOM 995 C C . ARG A 1 129 ? 10.029 -1.258 -4.996 1.00 86.88 129 ARG A C 1
ATOM 997 O O . ARG A 1 129 ? 10.193 -0.129 -5.433 1.00 86.88 129 ARG A O 1
ATOM 1004 N N . ASN A 1 130 ? 10.345 -1.583 -3.748 1.00 83.88 130 ASN A N 1
ATOM 1005 C CA . ASN A 1 130 ? 10.976 -0.684 -2.785 1.00 83.88 130 ASN A CA 1
ATOM 1006 C C . ASN A 1 130 ? 12.357 -1.214 -2.379 1.00 83.88 130 ASN A C 1
ATOM 1008 O O . ASN A 1 130 ? 12.652 -2.399 -2.529 1.00 83.88 130 ASN A O 1
ATOM 1012 N N . ASN A 1 131 ? 13.194 -0.314 -1.875 1.00 82.75 131 ASN A N 1
ATOM 1013 C CA . ASN A 1 131 ? 14.436 -0.658 -1.194 1.00 82.75 131 ASN A CA 1
ATOM 1014 C C . ASN A 1 131 ? 14.164 -0.842 0.303 1.00 82.75 131 ASN A C 1
ATOM 1016 O O . ASN A 1 131 ? 13.231 -0.242 0.843 1.00 82.75 131 ASN A O 1
ATOM 1020 N N . PHE A 1 132 ? 15.008 -1.635 0.958 1.00 70.50 132 PHE A N 1
ATOM 1021 C CA . PHE A 1 132 ? 14.927 -1.959 2.381 1.00 70.50 132 PHE A CA 1
ATOM 1022 C C . PHE A 1 132 ? 16.273 -1.716 3.056 1.00 70.50 132 PHE A C 1
ATOM 1024 O O . PHE A 1 132 ? 17.305 -1.904 2.367 1.00 70.50 132 PHE A O 1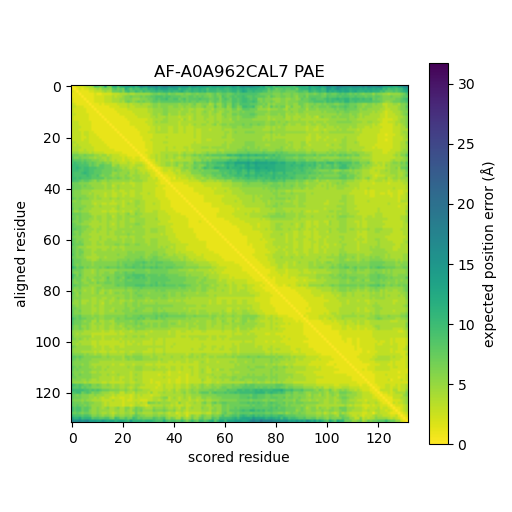
#

Foldseek 3Di:
DVVVCVVCVVVVVVVVLVVQCVVCVVVVNNDDPPDDPPVVVLLVVLVCCCVPPVVVVCVVVVVVCCVPPPVVCVCVCVPPDPVVVVVCCVCVVVVVVVVVVVVCPDPVNVQFCVQLVPDPDDGSSSVRRTDD

Radius of gyration: 17.78 Å; Cα contacts (8 Å, |Δi|>4): 67; chains: 1; bounding box: 41×30×48 Å